Protein AF-A0A8S1UVB9-F1 (afdb_monomer_lite)

Structure (mmCIF, N/CA/C/O backbone):
data_AF-A0A8S1UVB9-F1
#
_entry.id   AF-A0A8S1UVB9-F1
#
loop_
_atom_site.group_PDB
_atom_site.id
_atom_site.type_symbol
_atom_site.label_atom_id
_atom_site.label_alt_id
_atom_site.label_comp_id
_atom_site.label_asym_id
_atom_site.label_entity_id
_atom_site.label_seq_id
_atom_site.pdbx_PDB_ins_code
_atom_site.Cartn_x
_atom_site.Cartn_y
_atom_site.Cartn_z
_atom_site.occupancy
_atom_site.B_iso_or_equiv
_atom_site.auth_seq_id
_atom_site.auth_comp_id
_atom_site.auth_asym_id
_atom_site.auth_atom_id
_atom_site.pdbx_PDB_model_num
ATOM 1 N N . MET A 1 1 ? -54.174 -24.603 10.331 1.00 36.66 1 MET A N 1
ATOM 2 C CA . MET A 1 1 ? -52.746 -24.800 10.669 1.00 36.66 1 MET A CA 1
ATOM 3 C C . MET A 1 1 ? -51.979 -23.548 10.282 1.00 36.66 1 MET A C 1
ATOM 5 O O . MET A 1 1 ? -51.648 -23.370 9.119 1.00 36.66 1 MET A O 1
ATOM 9 N N . ILE A 1 2 ? -51.769 -22.652 11.242 1.00 35.03 2 ILE A N 1
ATOM 10 C CA . ILE A 1 2 ? -50.973 -21.436 11.059 1.00 35.03 2 ILE A CA 1
ATOM 11 C C . ILE A 1 2 ? -49.527 -21.832 11.365 1.00 35.03 2 ILE A C 1
ATOM 13 O O . ILE A 1 2 ? -49.185 -22.078 12.520 1.00 35.03 2 ILE A O 1
ATOM 17 N N . LYS A 1 3 ? -48.691 -21.991 10.332 1.00 37.41 3 LYS A N 1
ATOM 18 C CA . LYS A 1 3 ? -47.245 -22.143 10.524 1.00 37.41 3 LYS A CA 1
ATOM 19 C C . LYS A 1 3 ? -46.685 -20.765 10.868 1.00 37.41 3 LYS A C 1
ATOM 21 O O . LYS A 1 3 ? -46.628 -19.882 10.020 1.00 37.41 3 LYS A O 1
ATOM 26 N N . ASN A 1 4 ? -46.354 -20.603 12.144 1.00 36.81 4 ASN A N 1
ATOM 27 C CA . ASN A 1 4 ? -45.777 -19.405 12.733 1.00 36.81 4 ASN A CA 1
ATOM 28 C C . ASN A 1 4 ? -44.517 -18.947 11.982 1.00 36.81 4 ASN A C 1
ATOM 30 O O . ASN A 1 4 ? -43.570 -19.713 11.798 1.00 36.81 4 ASN A O 1
ATOM 34 N N . ASN A 1 5 ? -44.517 -17.664 11.621 1.00 43.19 5 ASN A N 1
ATOM 35 C CA . ASN A 1 5 ? -43.434 -16.864 11.044 1.00 43.19 5 ASN A CA 1
ATOM 36 C C . ASN A 1 5 ? -42.283 -16.624 12.052 1.00 43.19 5 ASN A C 1
ATOM 38 O O . 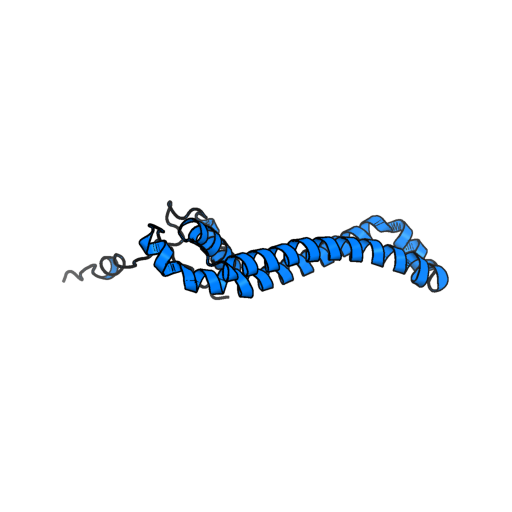ASN A 1 5 ? -41.829 -15.500 12.257 1.00 43.19 5 ASN A O 1
ATOM 42 N N . ASN A 1 6 ? -41.783 -17.679 12.698 1.00 40.72 6 ASN A N 1
ATOM 43 C CA . ASN A 1 6 ? -40.755 -17.569 13.743 1.00 40.72 6 ASN A CA 1
ATOM 44 C C . ASN A 1 6 ? -39.333 -17.349 13.199 1.00 40.72 6 ASN A C 1
ATOM 46 O O . ASN A 1 6 ? -38.417 -17.077 13.971 1.00 40.72 6 ASN A O 1
ATOM 50 N N . ASN A 1 7 ? -39.134 -17.394 11.880 1.00 40.50 7 ASN A N 1
ATOM 51 C CA . ASN A 1 7 ? -37.810 -17.199 11.281 1.00 40.50 7 ASN A CA 1
ATOM 52 C C . ASN A 1 7 ? -37.385 -15.719 11.214 1.00 40.50 7 ASN A C 1
ATOM 54 O O . ASN A 1 7 ? -36.197 -15.437 11.078 1.00 40.50 7 ASN A O 1
ATOM 58 N N . ASN A 1 8 ? -38.320 -14.771 11.365 1.00 41.97 8 ASN A N 1
ATOM 59 C CA . ASN A 1 8 ? -38.006 -13.336 11.366 1.00 41.97 8 ASN A CA 1
ATOM 60 C C . ASN A 1 8 ? -37.690 -12.784 12.767 1.00 41.97 8 ASN A C 1
ATOM 62 O O . ASN A 1 8 ? -37.003 -11.773 12.872 1.00 41.97 8 ASN A O 1
ATOM 66 N N . ALA A 1 9 ? -38.122 -13.463 13.835 1.00 35.84 9 ALA A N 1
ATOM 67 C CA . ALA A 1 9 ? -37.853 -13.059 15.220 1.00 35.84 9 ALA A CA 1
ATOM 68 C C . ALA A 1 9 ? -36.469 -13.512 15.734 1.00 35.84 9 ALA A C 1
ATOM 70 O O . ALA A 1 9 ? -35.984 -13.000 16.735 1.00 35.84 9 ALA A O 1
ATOM 71 N N . LEU A 1 10 ? -35.809 -14.449 15.044 1.00 37.12 10 LEU A N 1
ATOM 72 C CA . LEU A 1 10 ? -34.445 -14.895 15.371 1.00 37.12 10 LEU A CA 1
ATOM 73 C C . LEU A 1 10 ? -33.351 -14.102 14.636 1.00 37.12 10 LEU A C 1
ATOM 75 O O . LEU A 1 10 ? -32.195 -14.139 15.042 1.00 37.12 10 LEU A O 1
ATOM 79 N N . ARG A 1 11 ? -33.702 -13.334 13.594 1.00 38.75 11 ARG A N 1
ATOM 80 C CA . ARG A 1 11 ? -32.782 -12.373 12.957 1.00 38.75 11 ARG A CA 1
ATOM 81 C C . ARG A 1 11 ? -32.648 -11.057 13.730 1.00 38.75 11 ARG A C 1
ATOM 83 O O . ARG A 1 11 ? -31.749 -10.283 13.431 1.00 38.75 11 ARG A O 1
ATOM 90 N N . SER A 1 12 ? -33.486 -10.806 14.739 1.00 38.59 12 SER A N 1
ATOM 91 C CA . SER A 1 12 ? -33.442 -9.586 15.559 1.00 38.59 12 SER A CA 1
ATOM 92 C C . SER A 1 12 ? -32.493 -9.674 16.765 1.00 38.59 12 SER A C 1
ATOM 94 O O . SER A 1 12 ? -32.658 -8.922 17.722 1.00 38.59 12 SER A O 1
ATOM 96 N N . GLN A 1 13 ? -31.522 -10.592 16.755 1.00 40.97 13 GLN A N 1
ATOM 97 C CA . GLN A 1 13 ? -30.512 -10.728 17.815 1.00 40.97 13 GLN A CA 1
ATOM 98 C C . GLN A 1 13 ? -29.079 -10.814 17.276 1.00 40.97 13 GLN A C 1
ATOM 100 O O . GLN A 1 13 ? -28.210 -11.423 17.895 1.00 40.97 13 GLN A O 1
ATOM 105 N N . THR A 1 14 ? -28.789 -10.197 16.134 1.00 47.81 14 THR A N 1
ATOM 106 C CA . THR A 1 14 ? -27.392 -9.927 15.794 1.00 47.81 14 THR A CA 1
ATOM 107 C C . THR A 1 14 ? -26.958 -8.675 16.561 1.00 47.81 14 THR A C 1
ATOM 109 O O . THR A 1 14 ? -27.524 -7.612 16.312 1.00 47.81 14 THR A O 1
ATOM 112 N N . PRO A 1 15 ? -25.942 -8.724 17.449 1.00 59.97 15 PRO A N 1
ATOM 113 C CA . PRO A 1 15 ? -25.351 -7.520 18.057 1.00 59.97 15 PRO A CA 1
ATOM 114 C C . PRO A 1 15 ? -24.591 -6.656 17.028 1.00 59.97 15 PRO A C 1
ATOM 116 O O . PRO A 1 15 ? -23.779 -5.810 17.390 1.00 59.97 15 PRO A O 1
ATOM 119 N N . PHE A 1 16 ? -24.836 -6.904 15.742 1.00 70.38 16 PHE A N 1
ATOM 120 C CA . PHE A 1 16 ? -24.166 -6.339 14.594 1.00 70.38 16 PHE A CA 1
ATOM 121 C C . PHE A 1 16 ? -25.200 -5.668 13.697 1.00 70.38 16 PHE A C 1
ATOM 123 O O . PHE A 1 16 ? -26.287 -6.197 13.444 1.00 70.38 16 PHE A O 1
ATOM 130 N N . MET A 1 17 ? -24.815 -4.512 13.185 1.00 79.50 17 MET A N 1
ATOM 131 C CA . MET A 1 17 ? -25.462 -3.820 12.093 1.00 79.50 17 MET A CA 1
ATOM 132 C C . MET A 1 17 ? -25.187 -4.564 10.774 1.00 79.50 17 MET A C 1
ATOM 134 O O . MET A 1 17 ? -24.078 -5.038 10.523 1.00 79.50 17 MET A O 1
ATOM 138 N N . SER A 1 18 ? -26.207 -4.667 9.921 1.00 74.44 18 SER A N 1
ATOM 139 C CA . SER A 1 18 ? -26.063 -5.224 8.568 1.00 74.44 18 SER A CA 1
ATOM 140 C C . SER A 1 18 ? -25.107 -4.378 7.718 1.00 74.44 18 SER A C 1
ATOM 142 O O . SER A 1 18 ? -25.089 -3.154 7.844 1.00 74.44 18 SER A O 1
ATOM 144 N N . GLU A 1 19 ? -24.367 -5.002 6.797 1.00 72.38 19 GLU A N 1
ATOM 145 C CA . GLU A 1 19 ? -23.472 -4.295 5.864 1.00 72.38 19 GLU A CA 1
ATOM 146 C C . GLU A 1 19 ? -24.193 -3.221 5.027 1.00 72.38 19 GLU A C 1
ATOM 148 O O . GLU A 1 19 ? -23.592 -2.196 4.718 1.00 72.38 19 GLU A O 1
ATOM 153 N N . ASN A 1 20 ? -25.481 -3.413 4.717 1.00 73.50 20 ASN A N 1
ATOM 154 C CA . ASN A 1 20 ? -26.311 -2.467 3.950 1.00 73.50 20 ASN A CA 1
ATOM 155 C C . ASN A 1 20 ? -27.063 -1.452 4.812 1.00 73.50 20 ASN A C 1
ATOM 157 O O . ASN A 1 20 ? -27.970 -0.767 4.335 1.00 73.50 20 ASN A O 1
ATOM 161 N N . HIS A 1 21 ? -26.785 -1.403 6.109 1.00 72.31 21 HIS A N 1
ATOM 162 C CA . HIS A 1 21 ? -27.526 -0.513 6.980 1.00 72.31 21 HIS A CA 1
ATOM 163 C C . HIS A 1 21 ? -27.238 0.953 6.608 1.00 72.31 21 HIS A C 1
ATOM 165 O O . HIS A 1 21 ? -26.079 1.299 6.380 1.00 72.31 21 HIS A O 1
ATOM 171 N N . PRO A 1 22 ? -28.243 1.848 6.599 1.00 70.75 22 PRO A N 1
ATOM 172 C CA . PRO A 1 22 ? -28.050 3.255 6.225 1.00 70.75 22 PRO A CA 1
ATOM 173 C C . PRO A 1 22 ? -27.080 4.013 7.144 1.00 70.75 22 PRO A C 1
ATOM 175 O O . PRO A 1 22 ? -26.584 5.070 6.772 1.00 70.75 22 PRO A O 1
ATOM 178 N N . LEU A 1 23 ? -26.809 3.479 8.339 1.00 70.38 23 LEU A N 1
ATOM 179 C CA . LEU A 1 23 ? -25.815 4.015 9.276 1.00 70.38 23 LEU A CA 1
ATOM 180 C C . LEU A 1 23 ? -24.415 3.407 9.108 1.00 70.38 23 LEU A C 1
ATOM 182 O O . LEU A 1 23 ? -23.503 3.831 9.812 1.00 70.38 23 LEU A O 1
ATOM 186 N N . ASN A 1 24 ? -24.217 2.438 8.206 1.00 76.00 24 ASN A N 1
ATOM 187 C CA . ASN A 1 24 ? -22.871 2.022 7.834 1.00 76.00 24 ASN A CA 1
ATOM 188 C C . ASN A 1 24 ? -22.214 3.201 7.092 1.00 76.00 24 ASN A C 1
ATOM 190 O O . ASN A 1 24 ? -22.675 3.549 6.001 1.00 76.00 24 ASN A O 1
ATOM 194 N N . PRO A 1 25 ? -21.137 3.808 7.628 1.00 69.50 25 PRO A N 1
ATOM 195 C CA . PRO A 1 25 ? -20.512 4.980 7.014 1.00 69.50 25 PRO A CA 1
ATOM 196 C C . PRO A 1 25 ? -19.930 4.698 5.618 1.00 69.50 25 PRO A C 1
ATOM 198 O O . PRO A 1 25 ? -19.638 5.636 4.881 1.00 69.50 25 PRO A O 1
ATOM 201 N N . TYR A 1 26 ? -19.780 3.424 5.238 1.00 72.75 26 TYR A N 1
ATOM 202 C CA . TYR A 1 26 ? -19.278 2.998 3.929 1.00 72.75 26 TYR A CA 1
ATOM 203 C C . TYR A 1 26 ? -20.388 2.649 2.919 1.00 72.75 26 TYR A C 1
ATOM 205 O O . TYR A 1 26 ? -20.093 2.391 1.750 1.00 72.75 26 TYR A O 1
ATOM 213 N N . GLY A 1 27 ? -21.657 2.699 3.343 1.00 68.31 27 GLY A N 1
ATOM 214 C CA . GLY A 1 27 ? -22.841 2.564 2.493 1.00 68.31 27 GLY A CA 1
ATOM 215 C C . GLY A 1 27 ? -22.963 1.231 1.745 1.00 68.31 27 GLY A C 1
ATOM 216 O O . GLY A 1 27 ? -22.254 0.263 2.011 1.00 68.31 27 GLY A O 1
ATOM 217 N N . ASN A 1 28 ? -23.862 1.198 0.757 1.00 68.38 28 ASN A N 1
ATOM 218 C CA . ASN A 1 28 ? -24.180 -0.012 -0.016 1.00 68.38 28 ASN A CA 1
ATOM 219 C C . ASN A 1 28 ? -22.979 -0.588 -0.791 1.00 68.38 28 ASN A C 1
ATOM 221 O O . ASN A 1 28 ? -22.937 -1.785 -1.057 1.00 68.38 28 ASN A O 1
ATOM 225 N N . ASN A 1 29 ? -21.978 0.237 -1.116 1.00 70.19 29 ASN A N 1
ATOM 226 C CA . ASN A 1 29 ? -20.774 -0.214 -1.822 1.00 70.19 29 ASN A CA 1
ATOM 227 C C . ASN A 1 29 ? -19.878 -1.100 -0.942 1.00 70.19 29 ASN A C 1
ATOM 229 O O . ASN A 1 29 ? -19.024 -1.817 -1.461 1.00 70.19 29 ASN A O 1
ATOM 233 N N . PHE A 1 30 ? -20.076 -1.086 0.384 1.00 74.62 30 PHE A N 1
ATOM 234 C CA . PHE A 1 30 ? -19.293 -1.885 1.321 1.00 74.62 30 PHE A CA 1
ATOM 235 C C . PHE A 1 30 ? -19.359 -3.384 1.024 1.00 74.62 30 PHE A C 1
ATOM 237 O O . PHE A 1 30 ? -18.342 -4.062 1.138 1.00 74.62 30 PHE A O 1
ATOM 244 N N . ILE A 1 31 ? -20.514 -3.894 0.580 1.00 76.25 31 ILE A N 1
ATOM 245 C CA . ILE A 1 31 ? -20.693 -5.316 0.248 1.00 76.25 31 ILE A CA 1
ATOM 246 C C . ILE A 1 31 ? -19.777 -5.757 -0.886 1.00 76.25 31 ILE A C 1
ATOM 248 O O . ILE A 1 31 ? -19.233 -6.865 -0.845 1.00 76.25 31 ILE A O 1
ATOM 252 N N . ASP A 1 32 ? -19.605 -4.899 -1.889 1.00 80.12 32 ASP A N 1
ATOM 253 C CA . ASP A 1 32 ? -18.900 -5.272 -3.104 1.00 80.12 32 ASP A CA 1
ATOM 254 C C . ASP A 1 32 ? -17.388 -5.289 -2.956 1.00 80.12 32 ASP A C 1
ATOM 256 O O . ASP A 1 32 ? -16.711 -5.968 -3.737 1.00 80.12 32 ASP A O 1
ATOM 260 N N . HIS A 1 33 ? -16.877 -4.609 -1.932 1.00 81.50 33 HIS A N 1
ATOM 261 C CA . HIS A 1 33 ? -15.458 -4.546 -1.654 1.00 81.50 33 HIS A CA 1
ATOM 262 C C . HIS A 1 33 ? -14.868 -5.915 -1.271 1.00 81.50 33 HIS A C 1
ATOM 264 O O . HIS A 1 33 ? -15.517 -6.721 -0.598 1.00 81.50 33 HIS A O 1
ATOM 270 N N . PRO A 1 34 ? -13.602 -6.179 -1.646 1.00 85.00 34 PRO A N 1
ATOM 271 C CA . PRO A 1 34 ? -12.851 -7.319 -1.135 1.00 85.00 34 PRO A CA 1
ATOM 272 C C . PRO A 1 34 ? -12.777 -7.313 0.395 1.00 85.00 34 PRO A C 1
ATOM 274 O O . PRO A 1 34 ? -12.760 -6.253 1.028 1.00 85.00 34 PRO A O 1
ATOM 277 N N . TYR A 1 35 ? -12.677 -8.501 0.989 1.00 85.00 35 TYR A N 1
ATOM 278 C CA . TYR A 1 35 ? -12.640 -8.693 2.441 1.00 85.00 35 TYR A CA 1
ATOM 279 C C . TYR A 1 35 ? -11.532 -7.869 3.123 1.00 85.00 35 TYR A C 1
ATOM 281 O O . TYR A 1 35 ? -11.742 -7.249 4.166 1.00 85.00 35 TYR A O 1
ATOM 289 N N . GLU A 1 36 ? -10.360 -7.789 2.500 1.00 85.75 36 GLU A N 1
ATOM 290 C CA . GLU A 1 36 ? -9.219 -6.997 2.953 1.00 85.75 36 GLU A CA 1
ATOM 291 C C . GLU A 1 36 ? -9.574 -5.508 3.072 1.00 85.75 36 GLU A C 1
ATOM 293 O O . GLU A 1 36 ? -9.292 -4.874 4.092 1.00 85.75 36 GLU A O 1
ATOM 298 N N . SER A 1 37 ? -10.242 -4.953 2.058 1.00 85.81 37 SER A N 1
ATOM 299 C CA . SER A 1 37 ? -10.692 -3.559 2.058 1.00 85.81 37 SER A CA 1
ATOM 300 C C . SER A 1 37 ? -11.723 -3.312 3.156 1.00 85.81 37 SER A C 1
ATOM 302 O O . SER A 1 37 ? -11.641 -2.304 3.858 1.00 85.81 37 SER A O 1
ATOM 304 N N . LYS A 1 38 ? -12.644 -4.260 3.371 1.00 87.69 38 LYS A N 1
ATOM 305 C CA . LYS A 1 38 ? -13.627 -4.186 4.459 1.00 87.69 38 LYS A CA 1
ATOM 306 C C . LYS A 1 38 ? -12.956 -4.110 5.834 1.00 87.69 38 LYS A C 1
ATOM 308 O O . LYS A 1 38 ? -13.331 -3.271 6.651 1.00 87.69 38 LYS A O 1
ATOM 313 N N . ILE A 1 39 ? -11.919 -4.921 6.072 1.00 89.12 39 ILE A N 1
ATOM 314 C CA . ILE A 1 39 ? -11.119 -4.865 7.310 1.00 89.12 39 ILE A CA 1
ATOM 315 C C . ILE A 1 39 ? -10.464 -3.494 7.481 1.00 89.12 39 ILE A C 1
ATOM 317 O O . ILE A 1 39 ? -10.513 -2.922 8.570 1.00 89.12 39 ILE A O 1
ATOM 321 N N . PHE A 1 40 ? -9.839 -2.969 6.425 1.00 89.69 40 PHE A N 1
ATOM 322 C CA . PHE A 1 40 ? -9.164 -1.674 6.475 1.00 89.69 40 PHE A CA 1
ATOM 323 C C . PHE A 1 40 ? -10.123 -0.541 6.863 1.00 89.69 40 PHE A C 1
ATOM 325 O O . PHE A 1 40 ? -9.821 0.260 7.752 1.00 89.69 40 PHE A O 1
ATOM 332 N N . TYR A 1 41 ? -11.294 -0.489 6.229 1.00 88.94 41 TYR A N 1
ATOM 333 C CA . TYR A 1 41 ? -12.328 0.494 6.544 1.00 88.94 41 TYR A CA 1
ATOM 334 C C . TYR A 1 41 ? -12.829 0.351 7.981 1.00 88.94 41 TYR A C 1
ATOM 336 O O . TYR A 1 41 ? -12.851 1.328 8.733 1.00 88.94 41 TYR A O 1
ATOM 344 N N . LYS A 1 42 ? -13.111 -0.879 8.416 1.00 89.44 42 LYS A N 1
ATOM 345 C CA . LYS A 1 42 ? -13.567 -1.125 9.782 1.00 89.44 42 LYS A CA 1
ATOM 346 C C . LYS A 1 42 ? -12.552 -0.718 10.836 1.00 89.44 42 LYS A C 1
ATOM 348 O O . LYS A 1 42 ? -12.909 -0.018 11.780 1.00 89.44 42 LYS A O 1
ATOM 353 N N . PHE A 1 43 ? -11.281 -1.055 10.641 1.00 91.81 43 PHE A N 1
ATOM 354 C CA . PHE A 1 43 ? -10.207 -0.601 11.521 1.00 91.81 43 PHE A CA 1
ATOM 355 C C . PHE A 1 43 ? -10.142 0.933 11.620 1.00 91.81 43 PHE A C 1
ATOM 357 O O . PHE A 1 43 ? -10.020 1.479 12.716 1.00 91.81 43 PHE A O 1
ATOM 364 N N . ASN A 1 44 ? -10.272 1.643 10.495 1.00 89.75 44 ASN A N 1
ATOM 365 C CA . ASN A 1 44 ? -10.240 3.107 10.485 1.00 89.75 44 ASN A CA 1
ATOM 366 C C . ASN A 1 44 ? -11.430 3.765 11.189 1.00 89.75 44 ASN A C 1
ATOM 368 O O . ASN A 1 44 ? -11.282 4.895 11.653 1.00 89.75 44 ASN A O 1
ATOM 372 N N . SER A 1 45 ? -12.570 3.081 11.276 1.00 89.38 45 SER A N 1
ATOM 373 C CA . SER A 1 45 ? -13.691 3.518 12.110 1.00 89.38 45 SER A CA 1
ATOM 374 C C . SER A 1 45 ? -13.422 3.222 13.586 1.00 89.38 45 SER A C 1
ATOM 376 O O . SER A 1 45 ? -13.529 4.111 14.419 1.00 89.38 45 SER A O 1
ATOM 378 N N . VAL A 1 46 ? -12.992 1.996 13.907 1.00 90.19 46 VAL A N 1
ATOM 379 C CA . VAL A 1 46 ? -12.730 1.537 15.284 1.00 90.19 46 VAL A CA 1
ATOM 380 C C . VAL A 1 46 ? -11.693 2.401 15.997 1.00 90.19 46 VAL A C 1
ATOM 382 O O . VAL A 1 46 ? -11.912 2.782 17.143 1.00 90.19 46 VAL A O 1
ATOM 385 N N . LYS A 1 47 ? -10.602 2.783 15.319 1.00 90.06 47 LYS A N 1
ATOM 386 C CA . LYS A 1 47 ? -9.515 3.579 15.920 1.00 90.06 47 LYS A CA 1
ATOM 387 C C . LYS A 1 47 ? -9.950 4.948 16.464 1.00 90.06 47 LYS A C 1
ATOM 389 O O . LYS A 1 47 ? -9.196 5.555 17.209 1.00 90.06 47 LYS A O 1
ATOM 394 N N . GLN A 1 48 ? -11.118 5.459 16.066 1.00 89.44 48 GLN A N 1
ATOM 395 C CA . GLN A 1 48 ? -11.656 6.732 16.564 1.00 89.44 48 GLN A CA 1
ATOM 396 C C . GLN A 1 48 ? -12.289 6.599 17.958 1.00 89.44 48 GLN A C 1
ATOM 398 O O . GLN A 1 48 ? -12.482 7.603 18.635 1.00 89.44 48 GLN A O 1
ATOM 403 N N . TYR A 1 49 ? -12.608 5.372 18.380 1.00 90.81 49 TYR A N 1
ATOM 404 C CA . TYR A 1 49 ? -13.314 5.072 19.627 1.00 90.81 49 TYR A CA 1
ATOM 405 C C . TYR A 1 49 ? -12.402 4.496 20.713 1.00 90.81 49 TYR A C 1
ATOM 407 O O . TYR A 1 49 ? -12.894 4.114 21.770 1.00 90.81 49 TYR A O 1
ATOM 415 N N . VAL A 1 50 ? -11.096 4.383 20.472 1.00 92.38 50 VAL A N 1
ATOM 416 C CA . VAL A 1 50 ? -10.150 3.728 21.390 1.00 92.38 50 VAL A CA 1
ATOM 417 C C . VAL A 1 50 ? -8.884 4.549 21.555 1.00 92.38 50 VAL A C 1
ATOM 419 O O . VAL A 1 50 ? -8.463 5.249 20.632 1.00 92.38 50 VAL A O 1
ATOM 422 N N . HIS A 1 51 ? -8.256 4.433 22.724 1.00 91.88 51 HIS A N 1
ATOM 423 C CA . HIS A 1 51 ? -6.910 4.954 22.929 1.00 91.88 51 HIS A CA 1
ATOM 424 C C . HIS A 1 51 ? -5.902 3.872 22.554 1.00 91.88 51 HIS A C 1
ATOM 426 O O . HIS A 1 51 ? -5.838 2.814 23.171 1.00 91.88 51 HIS A O 1
ATOM 432 N N . LEU A 1 52 ? -5.119 4.137 21.512 1.00 91.56 52 LEU A N 1
ATOM 433 C CA . LEU A 1 52 ? -4.102 3.201 21.050 1.00 91.56 52 LEU A CA 1
ATOM 434 C C . LEU A 1 52 ? -2.908 3.212 22.004 1.00 91.56 52 LEU A C 1
ATOM 436 O O . LEU A 1 52 ? -2.416 4.283 22.360 1.00 91.56 52 LEU A O 1
ATOM 440 N N . GLU A 1 53 ? -2.418 2.028 22.356 1.00 94.06 53 GLU A N 1
ATOM 441 C CA . GLU A 1 53 ? -1.175 1.864 23.113 1.00 94.06 53 GLU A CA 1
ATOM 442 C C . GLU A 1 53 ? 0.016 2.407 22.314 1.00 94.06 53 GLU A C 1
ATOM 444 O O . GLU A 1 53 ? 0.012 2.377 21.080 1.00 94.06 53 GLU A O 1
ATOM 449 N N . GLU A 1 54 ? 1.054 2.881 23.006 1.00 93.69 54 GLU A N 1
ATOM 450 C CA . GLU A 1 54 ? 2.233 3.486 22.369 1.00 93.69 54 GLU A CA 1
ATOM 451 C C . GLU A 1 54 ? 2.894 2.548 21.345 1.00 93.69 54 GLU A C 1
ATOM 453 O O . GLU A 1 54 ? 3.205 2.970 20.228 1.00 93.69 54 GLU A O 1
ATOM 458 N N . ASP A 1 55 ? 3.022 1.258 21.669 1.00 94.62 55 ASP A N 1
ATOM 459 C CA . ASP A 1 55 ? 3.592 0.249 20.767 1.00 94.62 55 ASP A CA 1
ATOM 460 C C . ASP A 1 55 ? 2.773 0.088 19.474 1.00 94.62 55 ASP A C 1
ATOM 462 O O . ASP A 1 55 ? 3.325 -0.055 18.376 1.00 94.62 55 ASP A O 1
ATOM 466 N N . ASP A 1 56 ? 1.444 0.164 19.570 1.00 94.25 56 ASP A N 1
ATOM 467 C CA . ASP A 1 56 ? 0.549 0.045 18.420 1.00 94.25 56 ASP A CA 1
ATOM 468 C C . ASP A 1 56 ? 0.517 1.334 17.589 1.00 94.25 56 ASP A C 1
ATOM 470 O O . ASP A 1 56 ? 0.458 1.276 16.355 1.00 94.25 56 ASP A O 1
ATOM 474 N N . GLN A 1 57 ? 0.650 2.501 18.226 1.00 93.31 57 GLN A N 1
ATOM 475 C CA . GLN A 1 57 ? 0.864 3.773 17.531 1.00 93.31 57 GLN A CA 1
ATOM 476 C C . GLN A 1 57 ? 2.188 3.772 16.757 1.00 93.31 57 GL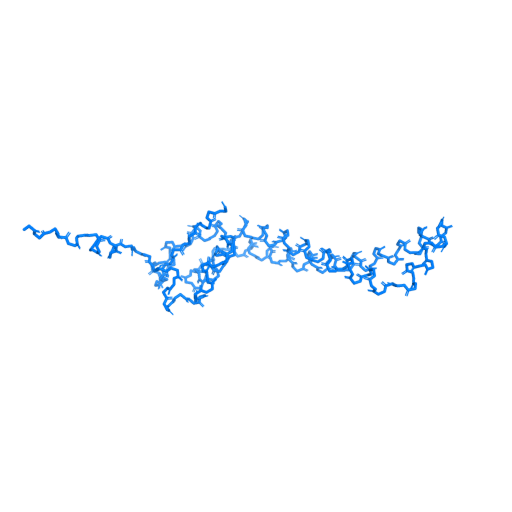N A C 1
ATOM 478 O O . GLN A 1 57 ? 2.233 4.184 15.589 1.00 93.31 57 GLN A O 1
ATOM 483 N N . PHE A 1 58 ? 3.260 3.261 17.369 1.00 95.00 58 PHE A N 1
ATOM 484 C CA . PHE A 1 58 ? 4.550 3.097 16.705 1.00 95.00 58 PHE A CA 1
ATOM 485 C C . PHE A 1 58 ? 4.435 2.142 15.517 1.00 95.00 58 PHE A C 1
ATOM 487 O O . PHE A 1 58 ? 4.926 2.435 14.424 1.00 95.00 58 PHE A O 1
ATOM 494 N N . ARG A 1 59 ? 3.720 1.026 15.687 1.00 93.94 59 ARG A N 1
ATOM 495 C CA . ARG A 1 59 ? 3.454 0.060 14.619 1.00 93.94 59 ARG A CA 1
ATOM 496 C C . ARG A 1 59 ? 2.724 0.704 13.439 1.00 93.94 59 ARG A C 1
ATOM 498 O O . ARG A 1 59 ? 3.183 0.572 12.304 1.00 93.94 59 ARG A O 1
ATOM 505 N N . ILE A 1 60 ? 1.636 1.434 13.686 1.00 94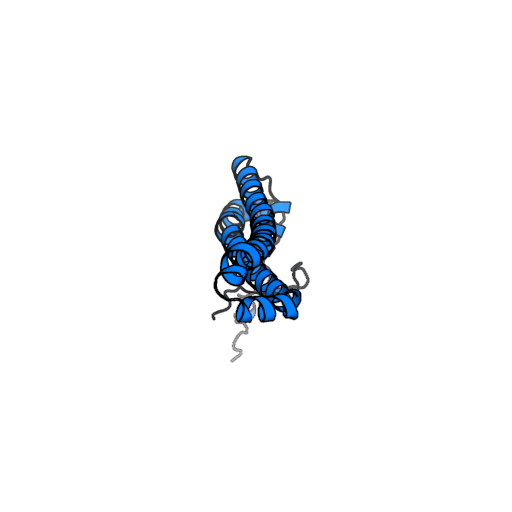.31 60 ILE A N 1
ATOM 506 C CA . ILE A 1 60 ? 0.900 2.175 12.647 1.00 94.31 60 ILE A CA 1
ATOM 507 C C . ILE A 1 60 ? 1.827 3.153 11.921 1.00 94.31 60 ILE A C 1
ATOM 509 O O . ILE A 1 60 ? 1.847 3.188 10.687 1.00 94.31 60 ILE A O 1
ATOM 513 N N . SER A 1 61 ? 2.614 3.922 12.671 1.00 94.62 61 SER A N 1
ATOM 514 C CA . SER A 1 61 ? 3.540 4.915 12.121 1.00 94.62 61 SER A CA 1
ATOM 515 C C . SER A 1 61 ? 4.619 4.271 11.250 1.00 94.62 61 SER A C 1
ATOM 517 O O . SER A 1 61 ? 4.841 4.709 10.122 1.00 94.62 61 SER A O 1
ATOM 519 N N . LYS A 1 62 ? 5.227 3.172 11.711 1.00 95.00 62 LYS A N 1
ATOM 520 C CA . LYS A 1 62 ? 6.234 2.399 10.970 1.00 95.00 62 LYS A CA 1
ATOM 521 C C . LYS A 1 62 ? 5.705 1.923 9.619 1.00 95.00 62 LYS A C 1
ATOM 523 O O . LYS A 1 62 ? 6.348 2.137 8.593 1.00 95.00 62 LYS A O 1
ATOM 528 N N . TYR A 1 63 ? 4.530 1.297 9.598 1.00 95.00 63 TYR A N 1
ATOM 529 C CA . TYR A 1 63 ? 3.952 0.781 8.355 1.00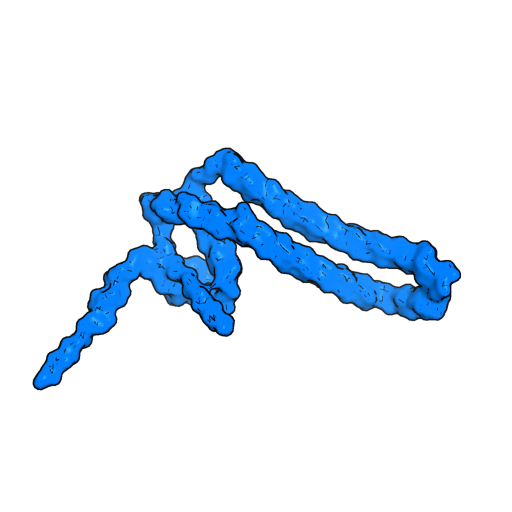 95.00 63 TYR A CA 1
ATOM 530 C C . TYR A 1 63 ? 3.427 1.894 7.438 1.00 95.00 63 TYR A C 1
ATOM 532 O O . TYR A 1 63 ? 3.462 1.740 6.219 1.00 95.00 63 TYR A O 1
ATOM 540 N N . SER A 1 64 ? 3.017 3.036 7.993 1.00 92.81 64 SER A N 1
ATOM 541 C CA . SER A 1 64 ? 2.666 4.225 7.202 1.00 92.81 64 SER A CA 1
ATOM 542 C C . SER A 1 64 ? 3.907 4.851 6.556 1.00 92.81 64 SER A C 1
ATOM 544 O O . SER A 1 64 ? 3.875 5.226 5.384 1.00 92.81 64 SER A O 1
ATOM 546 N N . ALA A 1 65 ? 5.033 4.885 7.275 1.00 94.56 65 ALA A N 1
ATOM 547 C CA . ALA A 1 65 ? 6.320 5.296 6.725 1.00 94.56 65 ALA A CA 1
ATOM 548 C C . ALA A 1 65 ? 6.780 4.342 5.611 1.00 94.56 65 ALA A C 1
ATOM 550 O O . ALA A 1 65 ? 7.173 4.804 4.543 1.00 94.56 65 ALA A O 1
ATOM 551 N N . TYR A 1 66 ? 6.664 3.022 5.798 1.00 93.94 66 TYR A N 1
ATOM 552 C CA . TYR A 1 66 ? 6.934 2.050 4.728 1.00 93.94 66 TYR A CA 1
ATOM 553 C C . TYR A 1 66 ? 6.063 2.278 3.500 1.00 93.94 66 TYR A C 1
ATOM 555 O O . TYR A 1 66 ? 6.550 2.133 2.382 1.00 93.94 66 TYR A O 1
ATOM 563 N N . PHE A 1 67 ? 4.807 2.675 3.693 1.00 93.44 67 PHE A N 1
ATOM 564 C CA . PHE A 1 67 ? 3.927 3.001 2.583 1.00 93.44 67 PHE A CA 1
ATOM 565 C C . PHE A 1 67 ? 4.444 4.210 1.788 1.00 93.44 67 PHE A C 1
ATOM 567 O O . PHE A 1 67 ? 4.627 4.131 0.572 1.00 93.44 67 PHE A O 1
ATOM 574 N N . ALA A 1 68 ? 4.743 5.309 2.486 1.00 92.69 68 ALA A N 1
ATOM 575 C CA . ALA A 1 68 ? 5.229 6.545 1.879 1.00 92.69 68 ALA A CA 1
ATOM 576 C C . ALA A 1 68 ? 6.593 6.364 1.189 1.00 92.69 68 ALA A C 1
ATOM 578 O O . ALA A 1 68 ? 6.747 6.692 0.011 1.00 92.69 68 ALA A O 1
ATOM 579 N N . PHE A 1 69 ? 7.574 5.798 1.898 1.00 95.00 69 PHE A N 1
ATOM 580 C CA . PHE A 1 69 ? 8.916 5.571 1.358 1.00 95.00 69 PHE A CA 1
ATOM 581 C C . PHE A 1 69 ? 8.942 4.470 0.303 1.00 95.00 69 PHE A C 1
ATOM 583 O O . PHE A 1 69 ? 9.703 4.575 -0.653 1.00 95.00 69 PHE A O 1
ATOM 590 N N . GLY A 1 70 ? 8.106 3.440 0.436 1.00 94.25 70 GLY A N 1
ATOM 591 C CA . GLY A 1 70 ? 7.990 2.374 -0.549 1.00 94.25 70 GLY A CA 1
ATOM 592 C C . GLY A 1 70 ? 7.499 2.903 -1.893 1.00 94.25 70 GLY A C 1
ATOM 593 O O . GLY A 1 70 ? 8.161 2.697 -2.905 1.00 94.25 70 GLY A O 1
ATOM 594 N N . LEU A 1 71 ? 6.397 3.660 -1.907 1.00 94.69 71 LEU A N 1
ATOM 595 C CA . LEU A 1 71 ? 5.879 4.257 -3.143 1.00 94.69 71 LEU A CA 1
ATOM 596 C C . LEU A 1 71 ? 6.823 5.311 -3.730 1.00 94.69 71 LEU A C 1
ATOM 598 O O . LEU A 1 71 ? 7.095 5.289 -4.932 1.00 94.69 71 LEU A O 1
ATOM 602 N N . GLY A 1 72 ? 7.354 6.209 -2.892 1.00 93.38 72 GLY A N 1
ATOM 603 C CA . GLY A 1 72 ? 8.315 7.219 -3.337 1.00 93.38 72 GLY A CA 1
ATOM 604 C C . GLY A 1 72 ? 9.591 6.591 -3.905 1.00 93.38 72 GLY A C 1
ATOM 605 O O . GLY A 1 72 ? 10.058 6.977 -4.977 1.00 93.38 72 GLY A O 1
ATOM 606 N N . GLY A 1 73 ? 10.114 5.567 -3.230 1.00 95.12 73 GLY A N 1
ATOM 607 C CA . GLY A 1 73 ? 11.281 4.804 -3.659 1.00 95.12 73 GLY A CA 1
ATOM 608 C C . GLY A 1 73 ? 11.045 4.062 -4.971 1.00 95.12 73 GLY A C 1
ATOM 609 O O . GLY A 1 73 ? 11.900 4.108 -5.852 1.00 95.12 73 GLY A O 1
ATOM 610 N N . THR A 1 74 ? 9.873 3.446 -5.157 1.00 96.06 74 THR A N 1
ATOM 611 C CA . THR A 1 74 ? 9.511 2.804 -6.427 1.00 96.06 74 THR A CA 1
ATOM 612 C C . THR A 1 74 ? 9.441 3.806 -7.570 1.00 96.06 74 THR A C 1
ATOM 614 O O . THR A 1 74 ? 9.955 3.510 -8.643 1.00 96.06 74 THR A O 1
ATOM 617 N N . LEU A 1 75 ? 8.873 4.997 -7.360 1.00 94.50 75 LEU A N 1
ATOM 618 C CA . LEU A 1 75 ? 8.812 6.027 -8.399 1.00 94.50 75 LEU A CA 1
ATOM 619 C C . LEU A 1 75 ? 10.216 6.485 -8.823 1.00 94.50 75 LEU A C 1
ATOM 621 O O . LEU A 1 75 ? 10.536 6.493 -10.013 1.00 94.50 75 LEU A O 1
ATOM 625 N N . ILE A 1 76 ? 11.069 6.820 -7.852 1.00 95.19 76 ILE A N 1
ATOM 626 C CA . ILE A 1 76 ? 12.451 7.251 -8.110 1.00 95.19 76 ILE A CA 1
ATOM 627 C C . ILE A 1 76 ? 13.250 6.116 -8.763 1.00 95.19 76 ILE A C 1
ATOM 629 O O . ILE A 1 76 ? 13.959 6.347 -9.742 1.00 95.19 76 ILE A O 1
ATOM 633 N N . GLY A 1 77 ? 13.107 4.888 -8.263 1.00 95.31 77 GLY A N 1
ATOM 634 C CA . GLY A 1 77 ? 13.788 3.704 -8.781 1.00 95.31 77 GLY A CA 1
ATOM 635 C C . GLY A 1 77 ? 13.361 3.348 -10.204 1.00 95.31 77 GLY A C 1
ATOM 636 O O . GLY A 1 77 ? 14.212 3.064 -11.040 1.00 95.31 77 GLY A O 1
ATOM 637 N N . ALA A 1 78 ? 12.068 3.436 -10.512 1.00 95.00 78 ALA A N 1
ATOM 638 C CA . ALA A 1 78 ? 11.520 3.220 -11.847 1.00 95.00 78 ALA A CA 1
ATOM 639 C C . ALA A 1 78 ? 12.071 4.236 -12.858 1.00 95.00 78 ALA A C 1
ATOM 641 O O . ALA A 1 78 ? 12.605 3.863 -13.904 1.00 95.00 78 ALA A O 1
ATOM 642 N N . VAL A 1 79 ? 11.985 5.529 -12.529 1.00 95.12 79 VAL A N 1
ATOM 643 C CA . VAL A 1 79 ? 12.434 6.608 -13.419 1.00 95.12 79 VAL A CA 1
ATOM 644 C C . VAL A 1 79 ? 13.952 6.604 -13.574 1.00 95.12 79 VAL A C 1
ATOM 646 O O . VAL A 1 79 ? 14.459 6.643 -14.699 1.00 95.12 79 VAL A O 1
ATOM 649 N N . GLY A 1 80 ? 14.680 6.539 -12.459 1.00 95.38 80 GLY A N 1
ATOM 650 C CA . GLY A 1 80 ? 16.139 6.513 -12.445 1.00 95.38 80 GLY A CA 1
ATOM 651 C C . GLY A 1 80 ? 16.693 5.252 -13.102 1.00 95.38 80 GLY A C 1
ATOM 652 O O . GLY A 1 80 ? 17.568 5.340 -13.960 1.00 95.38 80 GLY A O 1
ATOM 653 N N . GLY A 1 81 ? 16.130 4.088 -12.774 1.00 94.81 81 GLY A N 1
ATOM 654 C CA . GLY A 1 81 ? 16.505 2.800 -13.353 1.00 94.81 81 GLY A CA 1
ATOM 655 C C . GLY A 1 81 ? 16.317 2.765 -14.866 1.00 94.81 81 GLY A C 1
ATOM 656 O O . GLY A 1 81 ? 17.231 2.360 -15.580 1.00 94.81 81 GLY A O 1
ATOM 657 N N . PHE A 1 82 ? 15.195 3.279 -15.380 1.00 94.88 82 PHE A N 1
ATOM 658 C CA . PHE A 1 82 ? 14.966 3.372 -16.824 1.00 94.88 82 PHE A CA 1
ATOM 659 C C . PHE A 1 82 ? 16.015 4.251 -17.529 1.00 94.88 82 PHE A C 1
ATOM 661 O O . PHE A 1 82 ? 16.573 3.852 -18.552 1.00 94.88 82 PHE A O 1
ATOM 668 N N . HIS A 1 83 ? 16.357 5.413 -16.961 1.00 93.75 83 HIS A N 1
ATOM 669 C CA . HIS A 1 83 ? 17.391 6.289 -17.528 1.00 93.75 83 HIS A CA 1
ATOM 670 C C . HIS A 1 83 ? 18.786 5.653 -17.494 1.00 93.75 83 HIS A C 1
ATOM 672 O O . HIS A 1 83 ? 19.540 5.764 -18.465 1.00 93.75 83 HIS A O 1
ATOM 678 N N . LEU A 1 84 ? 19.135 4.975 -16.397 1.00 95.19 84 LEU A N 1
ATOM 679 C CA . LEU A 1 84 ? 20.408 4.267 -16.270 1.00 95.19 84 LEU A CA 1
ATOM 680 C C . LEU A 1 84 ? 20.504 3.112 -17.272 1.00 95.19 84 LEU A C 1
ATOM 682 O O . LEU A 1 84 ? 21.528 2.980 -17.940 1.00 95.19 84 LEU A O 1
ATOM 686 N N . LEU A 1 85 ? 19.431 2.335 -17.445 1.00 93.50 85 LEU A N 1
ATOM 687 C CA . LEU A 1 85 ? 19.365 1.263 -18.439 1.00 93.50 85 LEU A CA 1
ATOM 688 C C . LEU A 1 85 ? 19.541 1.798 -19.861 1.00 93.50 85 LEU A C 1
ATOM 690 O O . LEU A 1 85 ? 20.352 1.265 -20.620 1.00 93.50 85 LEU A O 1
ATOM 694 N N . LEU A 1 86 ? 18.846 2.882 -20.222 1.00 93.00 86 LEU A N 1
ATOM 695 C CA . LEU A 1 86 ? 19.012 3.502 -21.537 1.00 93.00 86 LEU A CA 1
ATOM 696 C C . LEU A 1 86 ? 20.456 3.949 -21.776 1.00 93.00 86 LEU A C 1
ATOM 698 O O . LEU A 1 86 ? 21.013 3.676 -22.838 1.00 93.00 86 LEU A O 1
ATOM 702 N N . LYS A 1 87 ? 21.075 4.608 -20.792 1.00 93.38 87 LYS A N 1
ATOM 703 C CA . LYS A 1 87 ? 22.413 5.192 -20.933 1.00 93.38 87 LYS A CA 1
ATOM 704 C C . LYS A 1 87 ? 23.536 4.153 -20.937 1.00 93.38 87 LYS A C 1
ATOM 706 O O . LYS A 1 87 ? 24.458 4.287 -21.737 1.00 93.38 87 LYS A O 1
ATOM 711 N N . TYR A 1 88 ? 23.486 3.173 -20.037 1.00 94.88 88 TYR A N 1
ATOM 712 C CA . TYR A 1 88 ? 24.612 2.272 -19.766 1.00 94.88 88 TYR A CA 1
ATOM 713 C C . TYR A 1 88 ? 24.447 0.869 -20.350 1.00 94.88 88 TYR A C 1
ATOM 715 O O . TYR A 1 88 ? 25.443 0.165 -20.483 1.00 94.88 88 TYR A O 1
ATOM 723 N N . VAL A 1 89 ? 23.229 0.463 -20.717 1.00 93.12 89 VAL A N 1
ATOM 724 C CA . VAL A 1 89 ? 22.966 -0.875 -21.266 1.00 93.12 89 VAL A CA 1
ATOM 725 C C . VAL A 1 89 ? 22.518 -0.784 -22.719 1.00 93.12 89 VAL A C 1
ATOM 727 O O . VAL A 1 89 ? 23.196 -1.289 -23.608 1.00 93.12 89 VAL A O 1
ATOM 730 N N . PHE A 1 90 ? 21.412 -0.094 -22.998 1.00 92.44 90 PHE A N 1
ATOM 731 C CA . PHE A 1 90 ? 20.848 -0.099 -24.349 1.00 92.44 90 PHE A CA 1
ATOM 732 C C . PHE A 1 90 ? 21.666 0.731 -25.335 1.00 92.44 90 PHE A C 1
ATOM 734 O O . PHE A 1 90 ? 21.937 0.260 -26.434 1.00 92.44 90 PHE A O 1
ATOM 741 N N . LYS A 1 91 ? 22.118 1.931 -24.952 1.00 90.31 91 LYS A N 1
ATOM 742 C CA . LYS A 1 91 ? 22.925 2.780 -25.838 1.00 90.31 91 LYS A CA 1
ATOM 743 C C . LYS A 1 91 ? 24.222 2.110 -26.336 1.00 90.31 91 LYS A C 1
ATOM 745 O O . LYS A 1 91 ? 24.463 2.192 -27.537 1.00 90.31 91 LYS A O 1
ATOM 750 N N . PRO A 1 92 ? 25.061 1.479 -25.488 1.00 91.94 92 PRO A N 1
ATOM 751 C CA . PRO A 1 92 ? 26.313 0.877 -25.957 1.00 91.94 92 PRO A CA 1
ATOM 752 C C . PRO A 1 92 ? 26.147 -0.478 -26.655 1.00 91.94 92 PRO A C 1
ATOM 754 O O . PRO A 1 92 ? 26.916 -0.762 -27.568 1.00 91.94 92 PRO A O 1
ATOM 757 N N . TYR A 1 93 ? 25.182 -1.311 -26.248 1.00 92.88 93 TYR A N 1
ATOM 758 C CA . TYR A 1 93 ? 25.095 -2.700 -26.726 1.00 92.88 93 TYR A CA 1
ATOM 759 C C . TYR A 1 93 ? 23.946 -2.959 -27.713 1.00 92.88 93 TYR A C 1
ATOM 761 O O . TYR A 1 93 ? 23.997 -3.932 -28.459 1.00 92.88 93 TYR A O 1
ATOM 769 N N . TYR A 1 94 ? 22.918 -2.104 -27.743 1.00 92.19 94 TYR A N 1
ATOM 770 C CA . TYR A 1 94 ? 21.681 -2.332 -28.498 1.00 92.19 94 TYR A CA 1
ATOM 771 C C . TYR A 1 94 ? 21.148 -1.034 -29.127 1.00 92.19 94 TYR A C 1
ATOM 773 O O . TYR A 1 94 ? 20.051 -0.576 -28.804 1.00 92.19 94 TYR A O 1
ATOM 781 N N . THR A 1 95 ? 21.905 -0.434 -30.046 1.00 89.81 95 THR A N 1
ATOM 782 C CA . THR A 1 95 ? 21.603 0.869 -30.677 1.00 89.81 95 THR A CA 1
ATOM 783 C C . THR A 1 95 ? 20.200 0.964 -31.281 1.00 89.81 95 THR A C 1
ATOM 785 O O . THR A 1 95 ? 19.468 1.890 -30.943 1.00 89.81 95 THR A O 1
ATOM 788 N N . ASN A 1 96 ? 19.765 -0.021 -32.074 1.00 91.75 96 ASN A N 1
ATOM 789 C CA . ASN A 1 96 ? 18.412 -0.017 -32.658 1.00 91.75 96 ASN A CA 1
ATOM 790 C C . ASN A 1 96 ? 17.311 -0.055 -31.582 1.00 91.75 96 ASN A C 1
ATOM 792 O O . ASN A 1 96 ? 16.273 0.593 -31.702 1.00 91.75 96 ASN A O 1
ATOM 796 N N . THR A 1 97 ? 17.541 -0.809 -30.501 1.00 90.00 97 THR A N 1
ATOM 797 C CA . T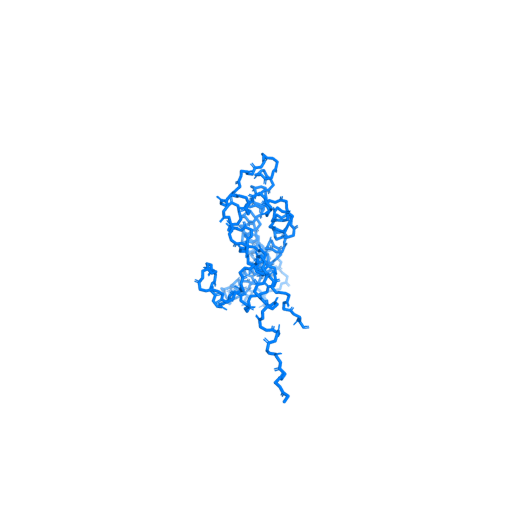HR A 1 97 ? 16.598 -0.889 -29.374 1.00 90.00 97 THR A CA 1
ATOM 798 C C . THR A 1 97 ? 16.588 0.418 -28.586 1.00 90.00 97 THR A C 1
ATOM 800 O O . THR A 1 97 ? 15.525 0.901 -28.209 1.00 90.00 97 THR A O 1
ATOM 803 N N . PHE A 1 98 ? 17.757 1.024 -28.373 1.00 93.31 98 PHE A N 1
ATOM 804 C CA . PHE A 1 98 ? 17.890 2.329 -27.735 1.00 93.31 98 PHE A CA 1
ATOM 805 C C . PHE A 1 98 ? 17.138 3.419 -28.503 1.00 93.31 98 PHE A C 1
ATOM 807 O O . PHE A 1 98 ? 16.392 4.171 -27.884 1.00 93.31 98 PHE A O 1
ATOM 814 N N . GLU A 1 99 ? 17.289 3.498 -29.826 1.00 92.81 99 GLU A N 1
ATOM 815 C CA . GLU A 1 99 ? 16.588 4.493 -30.645 1.00 92.81 99 GLU A CA 1
ATOM 816 C C . GLU A 1 99 ? 15.069 4.333 -30.552 1.00 92.81 99 GLU A C 1
ATOM 818 O O . GLU A 1 99 ? 14.364 5.317 -30.319 1.00 92.81 99 GLU A O 1
ATOM 823 N N . HIS A 1 100 ? 14.570 3.096 -30.633 1.00 93.31 100 HIS A N 1
ATOM 824 C CA . HIS A 1 100 ? 13.145 2.806 -30.490 1.00 93.31 100 HIS A CA 1
ATOM 825 C C . HIS A 1 100 ? 12.606 3.187 -29.101 1.00 93.31 100 HIS A C 1
ATOM 827 O O . HIS A 1 100 ? 11.613 3.910 -28.985 1.00 93.31 100 HIS A O 1
ATOM 833 N N . LEU A 1 101 ? 13.288 2.751 -28.036 1.00 91.50 101 LEU A N 1
ATOM 834 C CA . LEU A 1 101 ? 12.907 3.072 -26.660 1.00 91.50 101 LEU A CA 1
ATOM 835 C C . LEU A 1 101 ? 12.992 4.574 -26.380 1.00 91.50 101 LEU A C 1
ATOM 837 O O . LEU A 1 101 ? 12.162 5.102 -25.647 1.00 91.50 101 LEU A O 1
ATOM 841 N N . ASN A 1 102 ? 13.972 5.273 -26.955 1.00 91.44 102 ASN A N 1
ATOM 842 C CA . ASN A 1 102 ? 14.136 6.711 -26.780 1.00 91.44 102 ASN A CA 1
ATOM 843 C C . ASN A 1 102 ? 13.074 7.510 -27.555 1.00 91.44 102 ASN A C 1
ATOM 845 O O . ASN A 1 102 ? 12.593 8.525 -27.050 1.00 91.44 102 ASN A O 1
ATOM 849 N N . HIS A 1 103 ? 12.663 7.040 -28.738 1.00 94.88 103 HIS A N 1
ATOM 850 C CA . HIS A 1 103 ? 11.584 7.650 -29.519 1.00 94.88 103 HIS A CA 1
ATOM 851 C C . HIS A 1 103 ? 10.238 7.576 -28.779 1.00 94.88 103 HIS A C 1
ATOM 853 O O . HIS A 1 103 ? 9.543 8.583 -28.656 1.00 94.88 103 HIS A O 1
ATOM 859 N N . TYR A 1 104 ? 9.911 6.423 -28.183 1.00 94.38 104 TYR A N 1
ATOM 860 C CA . TYR A 1 104 ? 8.678 6.218 -27.408 1.00 94.38 104 TYR A CA 1
ATOM 861 C C . TYR A 1 104 ? 8.889 6.273 -25.886 1.00 94.38 104 TYR A C 1
ATOM 863 O O . TYR A 1 104 ? 8.125 5.677 -25.120 1.00 94.38 104 TYR A O 1
ATOM 871 N N . LYS A 1 105 ? 9.906 7.007 -25.416 1.00 92.31 105 LYS A N 1
ATOM 872 C CA . LYS A 1 105 ? 10.347 6.979 -24.008 1.00 92.31 105 LYS A CA 1
ATOM 873 C C . LYS A 1 105 ? 9.231 7.237 -23.003 1.00 92.31 105 LYS A C 1
ATOM 875 O O . LYS A 1 105 ? 9.191 6.601 -21.959 1.00 92.31 105 LYS A O 1
ATOM 880 N N . HIS A 1 106 ? 8.315 8.149 -23.319 1.00 92.44 106 HIS A N 1
ATOM 881 C CA . HIS A 1 106 ? 7.227 8.528 -22.421 1.00 92.44 106 HIS A CA 1
ATOM 882 C C . HIS A 1 106 ? 6.202 7.406 -22.249 1.00 92.44 106 HIS A C 1
ATOM 884 O O . HIS A 1 106 ? 5.692 7.222 -21.149 1.00 92.44 106 HIS A O 1
ATOM 890 N N . LEU A 1 107 ? 5.943 6.634 -23.307 1.00 95.38 107 LEU A N 1
ATOM 891 C CA . LEU A 1 107 ? 5.012 5.512 -23.267 1.00 95.38 107 LEU A CA 1
ATOM 892 C C . LEU A 1 107 ? 5.592 4.361 -22.441 1.00 95.38 107 LEU A C 1
ATOM 894 O O . LEU A 1 107 ? 4.935 3.881 -21.520 1.00 95.38 107 LEU A O 1
ATOM 898 N N . TYR A 1 108 ? 6.844 3.976 -22.705 1.00 93.38 108 TYR A N 1
ATOM 899 C CA . TYR A 1 108 ? 7.514 2.918 -21.942 1.00 93.38 108 TYR A CA 1
ATOM 900 C C . TYR A 1 108 ? 7.731 3.301 -20.481 1.00 93.38 108 TYR A C 1
ATOM 902 O O . TYR A 1 108 ? 7.463 2.498 -19.590 1.00 93.38 108 TYR A O 1
ATOM 910 N N . LEU A 1 109 ? 8.164 4.537 -20.222 1.00 94.12 109 LEU A N 1
ATOM 911 C CA . LEU A 1 109 ? 8.326 5.034 -18.862 1.00 94.12 109 LEU A CA 1
ATOM 912 C C . LEU A 1 109 ? 6.980 5.104 -18.133 1.00 94.12 109 LEU A C 1
ATOM 914 O O . LEU A 1 109 ? 6.900 4.695 -16.980 1.00 94.12 109 LEU A O 1
ATOM 918 N N . GLY A 1 110 ? 5.924 5.577 -18.801 1.00 94.50 110 GLY A N 1
ATOM 919 C CA . GLY A 1 110 ? 4.576 5.630 -18.239 1.00 94.50 110 GLY A CA 1
ATOM 920 C C . GLY A 1 110 ? 4.058 4.244 -17.861 1.00 94.50 110 GLY A C 1
ATOM 921 O O . GLY A 1 110 ? 3.616 4.047 -16.732 1.00 94.50 110 GLY A O 1
ATOM 922 N N . LEU A 1 111 ? 4.193 3.266 -18.762 1.00 96.00 111 LEU A N 1
ATOM 923 C CA . LEU A 1 111 ? 3.822 1.873 -18.503 1.00 96.00 111 LEU A CA 1
ATOM 924 C C . LEU A 1 111 ? 4.624 1.281 -17.334 1.00 96.00 111 LEU A C 1
ATOM 926 O O . LEU A 1 111 ? 4.051 0.644 -16.450 1.00 96.00 111 LEU A O 1
ATOM 930 N N . LEU A 1 112 ? 5.939 1.510 -17.311 1.00 95.56 112 LEU A N 1
ATOM 931 C CA . LEU A 1 112 ? 6.830 0.999 -16.273 1.00 95.56 112 LEU A CA 1
ATOM 932 C C . LEU A 1 112 ? 6.498 1.599 -14.904 1.00 95.56 112 LEU A C 1
ATOM 934 O O . LEU A 1 112 ? 6.390 0.860 -13.926 1.00 95.56 112 LEU A O 1
ATOM 938 N N . VAL A 1 113 ? 6.294 2.916 -14.831 1.00 95.88 113 VAL A N 1
ATOM 939 C CA . VAL A 1 113 ? 5.917 3.603 -13.591 1.00 95.88 113 VAL A CA 1
ATOM 940 C C . VAL A 1 113 ? 4.546 3.130 -13.123 1.00 95.88 113 VAL A C 1
ATOM 942 O O . VAL A 1 113 ? 4.424 2.744 -11.965 1.00 95.88 113 VAL A O 1
ATOM 945 N N . ALA A 1 114 ? 3.541 3.091 -14.005 1.00 95.81 114 ALA A N 1
ATOM 946 C CA . ALA A 1 114 ? 2.196 2.644 -13.652 1.00 95.81 114 ALA A CA 1
ATOM 947 C C . ALA A 1 114 ? 2.213 1.212 -13.100 1.00 95.81 114 ALA A C 1
ATOM 949 O O . ALA A 1 114 ? 1.740 0.973 -11.994 1.00 95.81 114 ALA A O 1
ATOM 950 N N . SER A 1 115 ? 2.852 0.283 -13.814 1.00 96.12 115 SER A N 1
ATOM 951 C CA . SER A 1 115 ? 2.949 -1.119 -13.392 1.00 96.12 115 SER A CA 1
ATOM 952 C C . SER A 1 115 ? 3.678 -1.263 -12.055 1.00 96.12 115 SER A C 1
ATOM 954 O O . SER A 1 115 ? 3.206 -1.964 -11.161 1.00 96.12 115 SER A O 1
ATOM 956 N N . SER A 1 116 ? 4.803 -0.559 -11.885 1.00 95.75 116 SER A N 1
ATOM 957 C CA . SER A 1 116 ? 5.606 -0.636 -10.659 1.00 95.75 116 SER A CA 1
ATOM 958 C C . SER A 1 116 ? 4.874 -0.040 -9.460 1.00 95.75 116 SER A C 1
ATOM 960 O O . SER A 1 116 ? 4.858 -0.637 -8.386 1.00 95.75 116 SER A O 1
ATOM 962 N N . VAL A 1 117 ? 4.236 1.120 -9.635 1.00 94.56 117 VAL A N 1
ATOM 963 C CA . VAL A 1 117 ? 3.471 1.787 -8.577 1.00 94.56 117 VAL A CA 1
ATOM 964 C C . VAL A 1 117 ? 2.247 0.960 -8.200 1.00 94.56 117 VAL A C 1
ATOM 966 O O . VAL A 1 117 ? 2.007 0.776 -7.013 1.00 94.56 117 VAL A O 1
ATOM 969 N N . THR A 1 118 ? 1.508 0.404 -9.164 1.00 95.25 118 THR A N 1
ATOM 970 C CA . THR A 1 118 ? 0.360 -0.471 -8.881 1.00 95.25 118 THR A CA 1
ATOM 971 C C . THR A 1 118 ? 0.783 -1.739 -8.138 1.00 95.25 118 THR A C 1
ATOM 973 O O . THR A 1 118 ? 0.152 -2.110 -7.145 1.00 95.25 118 THR A O 1
ATOM 976 N N . PHE A 1 119 ? 1.873 -2.384 -8.564 1.00 95.50 119 PHE A N 1
ATOM 977 C CA . PHE A 1 119 ? 2.424 -3.547 -7.868 1.00 95.50 119 PHE A CA 1
ATOM 978 C C . PHE A 1 119 ? 2.851 -3.200 -6.435 1.00 95.50 119 PHE A C 1
ATOM 980 O O . PHE A 1 119 ? 2.467 -3.874 -5.481 1.00 95.50 119 PHE A O 1
ATOM 987 N N . MET A 1 120 ? 3.595 -2.109 -6.257 1.00 96.12 120 MET A N 1
ATOM 988 C CA . MET A 1 120 ? 4.058 -1.706 -4.932 1.00 96.12 120 MET A CA 1
ATOM 989 C C . MET A 1 120 ? 2.894 -1.284 -4.028 1.00 96.12 120 MET A C 1
ATOM 991 O O . MET A 1 120 ? 2.852 -1.661 -2.861 1.00 96.12 120 MET A O 1
ATOM 995 N N . TYR A 1 121 ? 1.912 -0.555 -4.563 1.00 94.69 121 TYR A N 1
ATOM 996 C CA . TYR A 1 121 ? 0.699 -0.161 -3.850 1.00 94.69 121 TYR A CA 1
ATOM 997 C C . TYR A 1 121 ? -0.074 -1.376 -3.339 1.00 94.69 121 TYR A C 1
ATOM 999 O O . TYR A 1 121 ? -0.432 -1.425 -2.162 1.00 94.69 121 TYR A O 1
ATOM 1007 N N . THR A 1 122 ? -0.311 -2.369 -4.199 1.00 93.38 122 THR A N 1
ATOM 1008 C CA . THR A 1 122 ? -1.025 -3.595 -3.812 1.00 93.38 122 THR A CA 1
ATOM 1009 C C . THR A 1 122 ? -0.253 -4.371 -2.747 1.00 93.38 122 THR A C 1
ATOM 1011 O O . THR A 1 122 ? -0.825 -4.696 -1.708 1.00 93.38 122 THR A O 1
ATOM 1014 N N . TYR A 1 123 ? 1.057 -4.557 -2.928 1.00 94.06 123 TYR A N 1
ATOM 1015 C CA . TYR A 1 123 ? 1.921 -5.210 -1.941 1.00 94.06 123 TYR A CA 1
ATOM 1016 C C . TYR A 1 123 ? 1.896 -4.511 -0.572 1.00 94.06 123 TYR A C 1
ATOM 1018 O O . TYR A 1 123 ? 1.633 -5.142 0.454 1.00 94.06 123 TYR A O 1
ATOM 1026 N N . LEU A 1 124 ? 2.128 -3.194 -0.548 1.00 94.38 124 LEU A N 1
ATOM 1027 C CA . LEU A 1 124 ? 2.140 -2.397 0.680 1.00 94.38 124 LEU A CA 1
ATOM 1028 C C . LEU A 1 124 ? 0.770 -2.370 1.360 1.00 94.38 124 LEU A C 1
ATOM 1030 O O . LEU A 1 124 ? 0.699 -2.396 2.587 1.00 94.38 124 LEU A O 1
ATOM 1034 N N . THR A 1 125 ? -0.313 -2.351 0.582 1.00 92.62 125 THR A N 1
ATOM 1035 C CA . THR A 1 125 ? -1.683 -2.401 1.103 1.00 92.62 125 THR A CA 1
ATOM 1036 C C . THR A 1 125 ? -1.944 -3.724 1.815 1.00 92.62 125 THR A C 1
ATOM 1038 O O . THR A 1 125 ? -2.374 -3.725 2.968 1.00 92.62 125 THR A O 1
ATOM 1041 N N . THR A 1 126 ? -1.619 -4.856 1.186 1.00 91.88 126 THR A N 1
ATOM 1042 C CA . THR A 1 126 ? -1.734 -6.181 1.815 1.00 91.88 126 THR A CA 1
ATOM 1043 C C . THR A 1 126 ? -0.887 -6.269 3.082 1.00 91.88 126 THR A C 1
ATOM 1045 O O . THR A 1 126 ? -1.342 -6.762 4.116 1.00 91.88 126 THR A O 1
ATOM 1048 N N . LEU A 1 127 ? 0.335 -5.745 3.027 1.00 94.00 127 LEU A N 1
ATOM 1049 C CA . LEU A 1 127 ? 1.258 -5.734 4.151 1.00 94.00 127 LEU A CA 1
ATOM 1050 C C . LEU A 1 127 ? 0.722 -4.881 5.313 1.00 94.00 127 LEU A C 1
ATOM 1052 O O . LEU A 1 127 ? 0.773 -5.337 6.455 1.00 94.00 127 LEU A O 1
ATOM 1056 N N . TYR A 1 128 ? 0.134 -3.712 5.045 1.00 94.75 128 TYR A N 1
ATOM 1057 C CA . TYR A 1 128 ? -0.518 -2.877 6.060 1.00 94.75 128 TYR A CA 1
ATOM 1058 C C . TYR A 1 128 ? -1.750 -3.562 6.660 1.00 94.75 128 TYR A C 1
ATOM 1060 O O . TYR A 1 128 ? -1.922 -3.586 7.875 1.00 94.75 128 TYR A O 1
ATOM 1068 N N . ILE A 1 129 ? -2.596 -4.180 5.837 1.00 93.75 129 ILE A N 1
ATOM 1069 C CA . ILE A 1 129 ? -3.812 -4.849 6.315 1.00 93.75 129 ILE A CA 1
ATOM 1070 C C . ILE A 1 129 ? -3.465 -6.014 7.243 1.00 93.75 129 ILE A C 1
ATOM 1072 O O . ILE A 1 129 ? -4.027 -6.120 8.334 1.00 93.75 129 ILE A O 1
ATOM 1076 N N . ASN A 1 130 ? -2.504 -6.849 6.850 1.00 93.31 130 ASN A N 1
ATOM 1077 C CA . ASN A 1 130 ? -2.107 -8.023 7.624 1.00 93.31 130 ASN A CA 1
ATOM 1078 C C . ASN A 1 130 ? -1.338 -7.658 8.896 1.00 93.31 130 ASN A C 1
ATOM 1080 O O . ASN A 1 130 ? -1.498 -8.320 9.920 1.00 93.31 130 ASN A O 1
ATOM 1084 N N . ASN A 1 131 ? -0.522 -6.602 8.851 1.00 94.31 131 ASN A N 1
ATOM 1085 C CA . ASN A 1 131 ? 0.324 -6.225 9.976 1.00 94.31 131 ASN A CA 1
ATOM 1086 C C . ASN A 1 131 ? -0.221 -5.077 10.816 1.00 94.31 131 ASN A C 1
ATOM 1088 O O . ASN A 1 131 ? 0.385 -4.793 11.835 1.00 94.31 131 ASN A O 1
ATOM 1092 N N . VAL A 1 132 ? -1.300 -4.402 10.441 1.00 95.00 132 VAL A N 1
ATOM 1093 C CA . VAL A 1 132 ? -1.850 -3.274 11.208 1.00 95.00 132 VAL A CA 1
ATOM 1094 C C . VAL A 1 132 ? -3.348 -3.446 11.350 1.00 95.00 132 VAL A C 1
ATOM 1096 O O . VAL A 1 132 ? -3.827 -3.718 12.445 1.00 95.00 132 VAL A O 1
ATOM 1099 N N . SER A 1 133 ? -4.092 -3.351 10.248 1.00 93.62 133 SER A N 1
ATOM 1100 C CA . SER A 1 133 ? -5.550 -3.246 10.325 1.00 93.62 133 SER A CA 1
ATOM 1101 C C . SER A 1 133 ? -6.192 -4.465 10.973 1.00 93.62 133 SER A C 1
ATOM 1103 O O . SER A 1 133 ? -6.965 -4.313 11.908 1.00 93.62 133 SER A O 1
ATOM 1105 N N . ARG A 1 134 ? -5.851 -5.675 10.521 1.00 92.75 134 ARG A N 1
ATOM 1106 C CA . ARG A 1 134 ? -6.430 -6.917 11.043 1.00 92.75 134 ARG A CA 1
ATOM 1107 C C . ARG A 1 134 ? -6.100 -7.157 12.526 1.00 92.75 134 ARG A C 1
ATOM 1109 O O . ARG A 1 134 ? -7.044 -7.321 13.295 1.00 92.75 134 ARG A O 1
ATOM 1116 N N . PRO A 1 135 ? -4.826 -7.172 12.969 1.00 94.00 135 PRO A N 1
ATOM 1117 C CA . PRO A 1 135 ? -4.510 -7.455 14.369 1.00 94.00 135 PRO A CA 1
ATOM 1118 C C . PRO A 1 135 ? -5.047 -6.383 15.323 1.00 94.00 135 PRO A C 1
ATOM 1120 O O . PRO A 1 135 ? -5.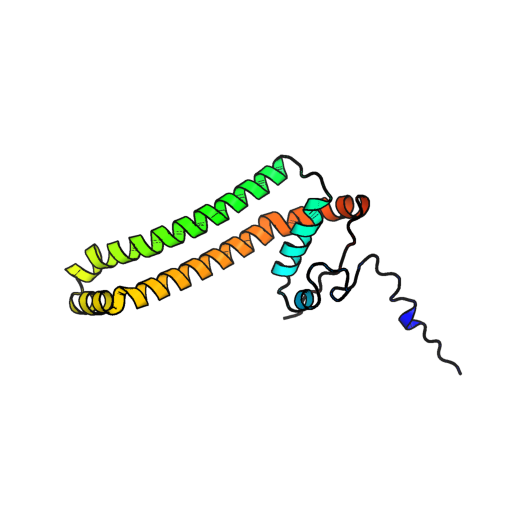604 -6.725 16.364 1.00 94.00 135 PRO A O 1
ATOM 1123 N N . LEU A 1 136 ? -4.933 -5.101 14.962 1.00 94.12 136 LEU A N 1
ATOM 1124 C CA . LEU A 1 136 ? -5.391 -4.017 15.831 1.00 94.12 136 LEU A CA 1
ATOM 1125 C C . LEU A 1 136 ? -6.915 -3.918 15.872 1.00 94.12 136 LEU A C 1
ATOM 1127 O O . LEU A 1 136 ? -7.470 -3.621 16.924 1.00 94.12 136 LEU A O 1
ATOM 1131 N N . LEU A 1 137 ? -7.603 -4.231 14.770 1.00 92.75 137 LEU A N 1
ATOM 1132 C CA . LEU A 1 137 ? -9.056 -4.352 14.781 1.00 92.75 137 LEU A CA 1
ATOM 1133 C C . LEU A 1 137 ? -9.500 -5.384 15.820 1.00 92.75 137 LEU A C 1
ATOM 1135 O O . LEU A 1 137 ? -10.322 -5.056 16.662 1.00 92.75 137 LEU A O 1
ATOM 1139 N N . TYR A 1 138 ? -8.939 -6.597 15.806 1.00 90.81 138 TYR A N 1
ATOM 1140 C CA . TYR A 1 138 ? -9.325 -7.626 16.779 1.00 90.81 138 TYR A CA 1
ATOM 1141 C C . TYR A 1 138 ? -8.960 -7.265 18.220 1.00 90.81 138 TYR A C 1
ATOM 1143 O O . TYR A 1 138 ? -9.721 -7.594 19.124 1.00 90.81 138 TYR A O 1
ATOM 1151 N N . LYS A 1 139 ? -7.838 -6.569 18.435 1.00 93.56 139 LYS A N 1
ATOM 1152 C CA . LYS A 1 139 ? -7.421 -6.118 19.769 1.00 93.56 139 LYS A CA 1
ATOM 1153 C C . LYS A 1 139 ? -8.386 -5.085 20.362 1.00 93.56 139 LYS A C 1
ATOM 1155 O O . LYS A 1 139 ? -8.753 -5.194 21.526 1.00 93.56 139 LYS A O 1
ATOM 1160 N N . TYR A 1 140 ? -8.802 -4.103 19.563 1.00 93.69 140 TYR A N 1
ATOM 1161 C CA . TYR A 1 140 ? -9.512 -2.917 20.053 1.00 93.69 140 TYR A CA 1
ATOM 1162 C C . TYR A 1 140 ? -11.028 -2.934 19.836 1.00 93.69 140 TYR A C 1
ATOM 1164 O O . TYR A 1 140 ? -11.727 -2.050 20.328 1.00 93.69 140 TYR A O 1
ATOM 1172 N N . LEU A 1 141 ? -11.566 -3.919 19.114 1.00 90.81 141 LEU A N 1
ATOM 1173 C CA . LEU A 1 141 ? -12.988 -3.950 18.767 1.00 90.81 141 LEU A CA 1
ATOM 1174 C C . LEU A 1 141 ? -13.902 -3.944 20.003 1.00 90.81 141 LEU A C 1
ATOM 1176 O O . LEU A 1 141 ? -14.887 -3.209 20.026 1.00 90.81 141 LEU A O 1
ATOM 1180 N N . ASP A 1 142 ? -13.583 -4.729 21.030 1.00 90.75 142 ASP A N 1
ATOM 1181 C CA . ASP A 1 142 ? -14.425 -4.816 22.228 1.00 90.75 142 ASP A CA 1
ATOM 1182 C C . ASP A 1 142 ? -14.385 -3.538 23.068 1.00 90.75 142 ASP A C 1
ATOM 1184 O O . ASP A 1 142 ? -15.400 -3.134 23.637 1.00 90.75 142 ASP A O 1
ATOM 1188 N N . GLU A 1 143 ? -13.233 -2.870 23.127 1.00 90.81 143 GLU A N 1
ATOM 1189 C CA . GLU A 1 143 ? -13.114 -1.558 23.763 1.00 90.81 143 GLU A CA 1
ATOM 1190 C C . GLU A 1 143 ? -13.914 -0.503 22.991 1.00 90.81 143 GLU A C 1
ATOM 1192 O O . GLU A 1 143 ? -14.701 0.234 23.582 1.00 90.81 143 GLU A O 1
ATOM 1197 N N . ALA A 1 144 ? -13.810 -0.497 21.661 1.00 90.06 144 ALA A N 1
ATOM 1198 C CA . ALA A 1 144 ? -14.568 0.416 20.815 1.00 90.06 144 ALA A CA 1
ATOM 1199 C C . ALA A 1 144 ? -16.080 0.260 21.021 1.00 90.06 144 ALA A C 1
ATOM 1201 O O . ALA A 1 144 ? -16.788 1.260 21.134 1.00 90.06 144 ALA A O 1
ATOM 1202 N N . LYS A 1 145 ? -16.584 -0.982 21.122 1.00 90.00 145 LYS A N 1
ATOM 1203 C CA . LYS A 1 145 ? -18.004 -1.254 21.412 1.00 90.00 145 LYS A CA 1
ATOM 1204 C C . LYS A 1 145 ? -18.441 -0.645 22.741 1.00 90.00 145 LYS A C 1
ATOM 1206 O O . LYS A 1 145 ? -19.509 -0.042 22.810 1.00 90.00 145 LYS A O 1
ATOM 1211 N N . LYS A 1 146 ? -17.614 -0.764 23.786 1.00 90.94 146 LYS A N 1
ATOM 1212 C CA . LYS A 1 146 ? -17.885 -0.147 25.098 1.00 90.94 146 LYS A CA 1
ATOM 1213 C C . LYS A 1 146 ? -17.943 1.379 25.007 1.00 90.94 146 LYS A C 1
ATOM 1215 O O . LYS A 1 146 ? -18.739 1.992 25.710 1.00 90.94 146 LYS A O 1
ATOM 1220 N N . ASN A 1 147 ? -17.172 1.964 24.095 1.00 89.06 147 ASN A N 1
ATOM 1221 C CA . ASN A 1 147 ? -17.121 3.404 23.842 1.00 89.06 147 ASN A CA 1
ATOM 1222 C C . ASN A 1 147 ? -18.146 3.884 22.792 1.00 89.06 147 ASN A C 1
ATOM 1224 O O . ASN A 1 147 ? -18.069 5.019 22.325 1.00 89.06 147 ASN A O 1
ATOM 1228 N N . GLY A 1 148 ? -19.124 3.046 22.424 1.00 84.62 148 GLY A N 1
ATOM 1229 C CA . GLY A 1 148 ? -20.249 3.430 21.566 1.00 84.62 148 GLY A CA 1
ATOM 1230 C C . GLY A 1 148 ? -20.074 3.138 20.074 1.00 84.62 148 GLY A C 1
ATOM 1231 O O . GLY A 1 148 ? -20.920 3.550 19.279 1.00 84.62 148 GLY A O 1
ATOM 1232 N N . PHE A 1 149 ? -19.024 2.414 19.671 1.00 86.50 149 PHE A N 1
ATOM 1233 C CA . PHE A 1 149 ? -18.901 1.926 18.298 1.00 86.50 149 PHE A CA 1
ATOM 1234 C C . PHE A 1 149 ? -20.008 0.914 17.986 1.00 86.50 149 PHE A C 1
ATOM 1236 O O . PHE A 1 149 ? -20.138 -0.122 18.644 1.00 86.50 149 PHE A O 1
ATOM 1243 N N . GLN A 1 150 ? -20.786 1.198 16.943 1.00 85.12 150 GLN A N 1
ATOM 1244 C CA . GLN A 1 150 ? -21.799 0.281 16.436 1.00 85.12 150 GLN A CA 1
ATOM 1245 C C . GLN A 1 150 ? -21.154 -0.691 15.455 1.00 85.12 150 GLN A C 1
ATOM 1247 O O . GLN A 1 150 ? -20.815 -0.336 14.326 1.00 85.12 150 GLN A O 1
ATOM 1252 N N . ASP A 1 151 ? -20.969 -1.923 15.911 1.00 83.31 151 ASP A N 1
ATOM 1253 C CA . ASP A 1 151 ? -20.305 -2.946 15.123 1.00 83.31 151 ASP A CA 1
ATOM 1254 C C . ASP A 1 151 ? -21.159 -3.378 13.932 1.00 83.31 151 ASP A C 1
ATOM 1256 O O . ASP A 1 151 ? -22.363 -3.579 14.072 1.00 83.31 151 ASP A O 1
ATOM 1260 N N . TYR A 1 152 ? -20.538 -3.555 12.771 1.00 83.06 152 TYR A N 1
ATOM 1261 C CA . TYR A 1 152 ? -21.188 -4.057 11.564 1.00 83.06 152 TYR A CA 1
ATOM 1262 C C . TYR A 1 152 ? -20.478 -5.294 11.037 1.00 83.06 152 TYR A C 1
ATOM 1264 O O . TYR A 1 152 ? -19.271 -5.490 11.227 1.00 83.06 152 TYR A O 1
ATOM 1272 N N . GLU A 1 153 ? -21.246 -6.160 10.393 1.00 80.62 153 GLU A N 1
ATOM 1273 C CA . GLU A 1 153 ? -20.736 -7.420 9.874 1.00 80.62 153 GLU A CA 1
ATOM 1274 C C . GLU A 1 153 ? -19.690 -7.183 8.772 1.00 80.62 153 GLU A C 1
ATOM 1276 O O . GLU A 1 153 ? -19.754 -6.208 8.029 1.00 80.62 153 GLU A O 1
ATOM 1281 N N . ILE A 1 154 ? -18.693 -8.066 8.690 1.00 80.50 154 ILE A N 1
ATOM 1282 C CA . ILE A 1 154 ? -17.837 -8.176 7.508 1.00 80.50 154 ILE A CA 1
ATOM 1283 C C . ILE A 1 154 ? -18.168 -9.524 6.889 1.00 80.50 154 ILE A C 1
ATOM 1285 O O . ILE A 1 154 ? -17.749 -10.560 7.407 1.00 80.50 154 ILE A O 1
ATOM 1289 N N . SER A 1 155 ? -18.906 -9.517 5.784 1.00 73.56 155 SER A N 1
ATOM 1290 C CA . SER A 1 155 ? -19.156 -10.736 5.033 1.00 73.56 155 SER A CA 1
ATOM 1291 C C . SER A 1 155 ? -17.888 -11.153 4.297 1.00 73.56 155 SER A C 1
ATOM 1293 O O . SER A 1 155 ? -17.209 -10.351 3.639 1.00 73.56 155 SER A O 1
ATOM 1295 N N . PHE A 1 156 ? -17.569 -12.441 4.395 1.00 66.56 156 PHE A N 1
ATOM 1296 C CA . PHE A 1 156 ? -16.653 -13.067 3.460 1.00 66.56 156 PHE A CA 1
ATOM 1297 C C . PHE A 1 156 ? -17.370 -13.113 2.112 1.00 66.56 156 PHE A C 1
ATOM 1299 O O . PHE A 1 156 ? -18.359 -13.832 1.966 1.00 66.56 156 PHE A O 1
ATOM 1306 N N . LYS A 1 157 ? -16.892 -12.360 1.115 1.00 52.38 157 LYS A N 1
ATOM 1307 C CA . LYS A 1 157 ? -17.225 -12.702 -0.270 1.00 52.38 157 LYS A CA 1
ATOM 1308 C C . LYS A 1 157 ? -16.574 -14.067 -0.499 1.00 52.38 157 LYS A C 1
ATOM 1310 O O . LYS A 1 157 ? -15.349 -14.143 -0.581 1.00 52.38 157 LYS A O 1
ATOM 1315 N N . GLN A 1 158 ? -17.368 -15.140 -0.485 1.00 40.06 158 GLN A N 1
ATOM 1316 C CA . GLN A 1 158 ? -16.932 -16.412 -1.054 1.00 40.06 158 GLN A CA 1
ATOM 1317 C C . GLN A 1 158 ? -16.540 -16.100 -2.499 1.00 40.06 158 GLN A C 1
ATOM 1319 O O . GLN A 1 158 ? -17.379 -15.632 -3.269 1.00 40.06 158 GLN A O 1
ATOM 1324 N N . GLN A 1 159 ? -15.244 -16.215 -2.791 1.00 38.22 159 GLN A N 1
ATOM 1325 C CA . GLN A 1 159 ? -14.744 -16.194 -4.162 1.00 38.22 159 GLN A CA 1
ATOM 1326 C C . GLN A 1 159 ? -15.261 -17.420 -4.906 1.00 38.22 159 GLN A C 1
ATOM 1328 O O . GLN A 1 159 ? -15.314 -18.500 -4.272 1.00 38.22 159 GLN A O 1
#

Foldseek 3Di:
DDPDPCVVVVVVPDLADEQQDPPNPVHPCLQVDALLVNLQVLLVLLPVQDDDDPVLVVQLVVLVVCLVCLLVVLQCCLVVVLVCCLPPPCVPPPPVVSVVCVVCVCVVSVVSSVVSNVVSNVVSSVVCSVRRRVVVCVVRVVSSVVSPDRHHDRDHPPD

pLDDT: mean 84.13, std 17.02, range [35.03, 96.12]

Organism: Paramecium octaurelia (NCBI:txid43137)

Sequence (159 aa):
MIKNNNNNALRSQTPFMSENHPLNPYGNNFIDHPYESKIFYKFNSVKQYVHLEEDDQFRISKYSAYFAFGLGGTLIGAVGGFHLLLKYVFKPYYTNTFEHLNHYKHLYLGLLVASSVTFMYTYLTTLYINNVSRPLLYKYLDEAKKNGFQDYEISFKQQ

Radius of gyration: 24.1 Å; chains: 1; bounding box: 79×33×58 Å

Secondary structure (DSSP, 8-state):
-----TTTTSGGG-SSB-TT-TT-TT-GGGGTS-HHHHHHHHHHHHTTSS---HHHHHHHHHHHHHHHHHHHHHHHHHHHHHHHHIIIIIHHH-HHHHHHHHHTHHHHHHHHHHHHHHHHHHHHHHHHIIIIIHHHHHHHHHHHHHTT---B-------